Protein AF-A0A973AWF2-F1 (afdb_monomer_lite)

Secondary structure (DSSP, 8-state):
-----------------------------------------TTEEEEE----TTS---EEEEEEETTEEEEEEEEETTEEEEEEEGGG-SEEEEEEEES--EEEEE-TT--SSEEEEEEEES--EEE--SS-EEEE--SS---

Structure (mmCIF, N/CA/C/O backbone):
data_AF-A0A973AWF2-F1
#
_entry.id   AF-A0A973AWF2-F1
#
loop_
_atom_site.group_PDB
_atom_site.id
_atom_site.type_symbol
_atom_site.label_atom_id
_atom_site.label_alt_id
_atom_site.label_comp_id
_atom_site.label_asym_id
_atom_site.label_entity_id
_atom_site.label_seq_id
_atom_site.pdbx_PDB_ins_code
_atom_site.Cartn_x
_atom_site.Cartn_y
_atom_site.Cartn_z
_atom_site.occupancy
_atom_site.B_iso_or_equiv
_atom_site.auth_seq_id
_atom_site.auth_comp_id
_atom_site.auth_asym_id
_atom_site.auth_atom_id
_atom_site.pdbx_PDB_model_num
ATOM 1 N N . MET A 1 1 ? -69.954 69.126 -44.085 1.00 45.81 1 MET A N 1
ATOM 2 C CA . MET A 1 1 ? -70.257 67.940 -44.915 1.00 45.81 1 MET A CA 1
ATOM 3 C C . MET A 1 1 ? -69.591 66.706 -44.295 1.00 45.81 1 MET A C 1
ATOM 5 O O . MET A 1 1 ? -68.398 66.786 -44.034 1.00 45.81 1 MET A O 1
ATOM 9 N N . PRO A 1 2 ? -70.336 65.621 -44.001 1.00 55.41 2 PRO A N 1
ATOM 10 C CA . PRO A 1 2 ? -69.817 64.248 -43.799 1.00 55.41 2 PRO A CA 1
ATOM 11 C C . PRO A 1 2 ? -69.586 63.570 -45.193 1.00 55.41 2 PRO A C 1
ATOM 13 O O . PRO A 1 2 ? -69.859 64.277 -46.167 1.00 55.41 2 PRO A O 1
ATOM 16 N N . PRO A 1 3 ? -69.158 62.282 -45.386 1.00 54.03 3 PRO A N 1
ATOM 17 C CA . PRO A 1 3 ? -69.215 61.130 -44.460 1.00 54.03 3 PRO A CA 1
ATOM 18 C C . PRO A 1 3 ? -68.084 60.041 -44.502 1.00 54.03 3 PRO A C 1
ATOM 20 O O . PRO A 1 3 ? -67.272 59.954 -45.410 1.00 54.03 3 PRO A O 1
ATOM 23 N N . MET A 1 4 ? -68.110 59.178 -43.469 1.00 47.19 4 MET A N 1
ATOM 24 C CA . MET A 1 4 ? -68.005 57.692 -43.420 1.00 47.19 4 MET A CA 1
ATOM 25 C C . MET A 1 4 ? -67.062 56.885 -44.355 1.00 47.19 4 MET A C 1
ATOM 27 O O . MET A 1 4 ? -67.314 56.800 -45.550 1.00 47.19 4 MET A O 1
ATOM 31 N N . ARG A 1 5 ? -66.210 56.010 -43.771 1.00 43.34 5 ARG A N 1
ATOM 32 C CA . ARG A 1 5 ? -66.440 54.539 -43.606 1.00 43.34 5 ARG A CA 1
ATOM 33 C C . ARG A 1 5 ? -65.234 53.797 -42.969 1.00 43.34 5 ARG A C 1
ATOM 35 O O . ARG A 1 5 ? -64.091 54.032 -43.333 1.00 43.34 5 ARG A O 1
ATOM 42 N N . LYS A 1 6 ? -65.530 52.877 -42.032 1.00 48.06 6 LYS A N 1
ATOM 43 C CA . LYS A 1 6 ? -64.644 51.829 -41.443 1.00 48.06 6 LYS A CA 1
ATOM 44 C C . LYS A 1 6 ? -64.460 50.654 -42.445 1.00 48.06 6 LYS A C 1
ATOM 46 O O . LYS A 1 6 ? -65.284 50.599 -43.362 1.00 48.06 6 LYS A O 1
ATOM 51 N N . PRO A 1 7 ? -63.498 49.700 -42.308 1.00 48.06 7 PRO A N 1
ATOM 52 C CA . PRO A 1 7 ? -63.543 48.589 -41.313 1.00 48.06 7 PRO A CA 1
ATOM 53 C C . PRO A 1 7 ? -62.146 48.150 -40.762 1.00 48.06 7 PRO A C 1
ATOM 55 O O . PRO A 1 7 ? -61.121 48.390 -41.378 1.00 48.06 7 PRO A O 1
ATOM 58 N N . ALA A 1 8 ? -62.007 47.765 -39.488 1.00 45.38 8 ALA A N 1
ATOM 59 C CA . ALA A 1 8 ? -62.117 46.428 -38.864 1.00 45.38 8 ALA A CA 1
ATOM 60 C C . ALA A 1 8 ? -60.840 45.542 -38.860 1.00 45.38 8 ALA A C 1
ATOM 62 O O . ALA A 1 8 ? -60.291 45.190 -39.894 1.00 45.38 8 ALA A O 1
ATOM 63 N N . SER A 1 9 ? -60.506 45.103 -37.637 1.00 42.56 9 SER A N 1
ATOM 64 C CA . SER A 1 9 ? -59.903 43.820 -37.233 1.00 42.56 9 SER A CA 1
ATOM 65 C C . SER A 1 9 ? -58.460 43.468 -37.618 1.00 42.56 9 SER A C 1
ATOM 67 O O . SER A 1 9 ? -58.200 42.977 -38.709 1.00 42.56 9 SER A O 1
ATOM 69 N N . ARG A 1 10 ? -57.577 43.427 -36.605 1.00 42.41 10 ARG A N 1
ATOM 70 C CA . ARG A 1 10 ? -56.973 42.149 -36.171 1.00 42.41 10 ARG A CA 1
ATOM 71 C C . ARG A 1 10 ? -56.268 42.249 -34.820 1.00 42.41 10 ARG A C 1
ATOM 73 O O . ARG A 1 10 ? -55.308 42.984 -34.631 1.00 42.41 10 ARG A O 1
ATOM 80 N N . THR A 1 11 ? -56.763 41.440 -33.897 1.00 48.56 11 THR A N 1
ATOM 81 C CA . THR A 1 11 ? -56.162 41.088 -32.616 1.00 48.56 11 THR A CA 1
ATOM 82 C C . THR A 1 11 ? -54.869 40.311 -32.834 1.00 48.56 11 THR A C 1
ATOM 84 O O . THR A 1 11 ? -54.933 39.233 -33.413 1.00 48.56 11 THR A O 1
ATOM 87 N N . THR A 1 12 ? -53.741 40.764 -32.281 1.00 46.62 12 THR A N 1
ATOM 88 C CA . THR A 1 12 ? -52.613 39.881 -31.925 1.00 46.62 12 THR A CA 1
ATOM 89 C C . THR A 1 12 ? -51.744 40.494 -30.821 1.00 46.62 12 THR A C 1
ATOM 91 O O . THR A 1 12 ? -50.951 41.392 -31.060 1.00 46.62 12 THR A O 1
ATOM 94 N N . ARG A 1 13 ? -51.968 39.990 -29.600 1.00 39.38 13 ARG A N 1
ATOM 95 C CA . ARG A 1 13 ? -50.999 39.510 -28.590 1.00 39.38 13 ARG A CA 1
ATOM 96 C C . ARG A 1 13 ? -49.655 40.266 -28.392 1.00 39.38 13 ARG A C 1
ATOM 98 O O . ARG A 1 13 ? -48.813 40.315 -29.275 1.00 39.38 13 ARG A O 1
ATOM 105 N N . ARG A 1 14 ? -49.467 40.720 -27.137 1.00 43.94 14 ARG A N 1
ATOM 106 C CA . ARG A 1 14 ? -48.226 41.003 -26.354 1.00 43.94 14 ARG A CA 1
ATOM 107 C C . ARG A 1 14 ? -47.012 40.107 -26.722 1.00 43.94 14 ARG A C 1
ATOM 109 O O . ARG A 1 14 ? -47.281 38.977 -27.126 1.00 43.94 14 ARG A O 1
ATOM 116 N N . PRO A 1 15 ? -45.727 40.482 -26.457 1.00 43.66 15 PRO A N 1
ATOM 117 C CA . PRO A 1 15 ? -45.265 41.152 -25.225 1.00 43.66 15 PRO A CA 1
ATOM 118 C C . PRO A 1 15 ? -44.092 42.163 -25.340 1.00 43.66 15 PRO A C 1
ATOM 120 O O . PRO A 1 15 ? -43.536 42.432 -26.399 1.00 43.66 15 PRO A O 1
ATOM 123 N N . VAL A 1 16 ? -43.757 42.739 -24.180 1.00 48.47 16 VAL A N 1
ATOM 124 C CA . VAL A 1 16 ? -42.701 43.724 -23.896 1.00 48.47 16 VAL A CA 1
ATOM 125 C C . VAL A 1 16 ? -41.302 43.132 -24.108 1.00 48.47 16 VAL A C 1
ATOM 127 O O . VAL A 1 16 ? -40.980 42.079 -23.567 1.00 48.47 16 VAL A O 1
ATOM 130 N N . SER A 1 17 ? -40.463 43.860 -24.846 1.00 43.28 17 SER A N 1
ATOM 131 C CA . SER A 1 17 ? -39.025 43.622 -24.982 1.00 43.28 17 SER A CA 1
ATOM 132 C C . SER A 1 17 ? -38.277 44.159 -23.757 1.00 43.28 17 SER A C 1
ATOM 134 O O . SER A 1 17 ? -38.364 45.349 -23.449 1.00 43.28 17 SER A O 1
ATOM 136 N N . ARG A 1 18 ? -37.517 43.302 -23.067 1.00 46.69 18 ARG A N 1
ATOM 137 C CA . ARG A 1 18 ? -36.424 43.724 -22.179 1.00 46.69 18 ARG A CA 1
ATOM 138 C C . ARG A 1 18 ? -35.134 43.060 -22.645 1.00 46.69 18 ARG A C 1
ATOM 140 O O . ARG A 1 18 ? -34.994 41.843 -22.585 1.00 46.69 18 ARG A O 1
ATOM 147 N N . LYS A 1 19 ? -34.225 43.902 -23.141 1.00 44.69 19 LYS A N 1
ATOM 148 C CA . LYS A 1 19 ? -32.837 43.582 -23.479 1.00 44.69 19 LYS A CA 1
ATOM 149 C C . LYS A 1 19 ? -32.046 43.191 -22.224 1.00 44.69 19 LYS A C 1
ATOM 151 O O . LYS A 1 19 ? -32.280 43.714 -21.138 1.00 44.69 19 LYS A O 1
ATOM 156 N N . SER A 1 20 ? -31.120 42.275 -22.458 1.00 41.78 20 SER A N 1
ATOM 157 C CA . SER A 1 20 ? -30.237 41.522 -21.568 1.00 41.78 20 SER A CA 1
ATOM 158 C C . SER A 1 20 ? -29.274 42.360 -20.718 1.00 41.78 20 SER A C 1
ATOM 160 O O . SER A 1 20 ? -28.911 43.471 -21.105 1.00 41.78 20 SER A O 1
ATOM 162 N N . PRO A 1 21 ? -28.716 41.742 -19.665 1.00 40.59 21 PRO A N 1
ATOM 163 C CA . PRO A 1 21 ? -27.262 41.774 -19.505 1.00 40.59 21 PRO A CA 1
ATOM 164 C C . PRO A 1 21 ? -26.653 40.381 -19.246 1.00 40.59 21 PRO A C 1
ATOM 166 O O . PRO A 1 21 ? -27.152 39.625 -18.424 1.00 40.59 21 PRO A O 1
ATOM 169 N N . GLY A 1 22 ? -25.544 40.095 -19.941 1.00 40.09 22 GLY A N 1
ATOM 170 C CA . GLY A 1 22 ? -24.466 39.191 -19.510 1.00 40.09 22 GLY A CA 1
ATOM 171 C C . GLY A 1 22 ? -24.748 37.685 -19.464 1.00 40.09 22 GLY A C 1
ATOM 172 O O . GLY A 1 22 ? -25.239 37.166 -18.471 1.00 40.09 22 GLY A O 1
ATOM 173 N N . PHE A 1 23 ? -24.318 36.957 -20.495 1.00 45.47 23 PHE A N 1
ATOM 174 C CA . PHE A 1 23 ? -24.131 35.506 -20.432 1.00 45.47 23 PHE A CA 1
ATOM 175 C C . PHE A 1 23 ? -22.867 35.204 -19.606 1.00 45.47 23 PHE A C 1
ATOM 177 O O . PHE A 1 23 ? -21.755 35.437 -20.075 1.00 45.47 23 PHE A O 1
ATOM 184 N N . GLN A 1 24 ? -23.031 34.716 -18.377 1.00 49.41 24 GLN A N 1
ATOM 185 C CA . GLN A 1 24 ? -22.000 33.935 -17.692 1.00 49.41 24 GLN A CA 1
ATOM 186 C C . GLN A 1 24 ? -22.320 32.460 -17.962 1.00 49.41 24 GLN A C 1
ATOM 188 O O . GLN A 1 24 ? -23.377 32.006 -17.522 1.00 49.41 24 GLN A O 1
ATOM 193 N N . PRO A 1 25 ? -21.478 31.693 -18.677 1.00 42.78 25 PRO A N 1
ATOM 194 C CA . PRO A 1 25 ? -21.668 30.256 -18.752 1.00 42.78 25 PRO A CA 1
ATOM 195 C C . PRO A 1 25 ? -21.315 29.664 -17.387 1.00 42.78 25 PRO A C 1
ATOM 197 O O . PRO A 1 25 ? -20.157 29.384 -17.088 1.00 42.78 25 PRO A O 1
ATOM 200 N N . HIS A 1 26 ? -22.329 29.499 -16.542 1.00 47.00 26 HIS A N 1
ATOM 201 C CA . HIS A 1 26 ? -22.274 28.508 -15.483 1.00 47.00 26 HIS A CA 1
ATOM 202 C C . HIS A 1 26 ? -22.396 27.160 -16.193 1.00 47.00 26 HIS A C 1
ATOM 204 O O . HIS A 1 26 ? -23.466 26.791 -16.675 1.00 47.00 26 HIS A O 1
ATOM 210 N N . LEU A 1 27 ? -21.265 26.486 -16.383 1.00 44.28 27 LEU A N 1
ATOM 211 C CA . LEU A 1 27 ? -21.261 25.104 -16.827 1.00 44.28 27 LEU A CA 1
ATOM 212 C C . LEU A 1 27 ? -21.803 24.293 -15.645 1.00 44.28 27 LEU A C 1
ATOM 214 O O . LEU A 1 27 ? -21.057 23.939 -14.741 1.00 44.28 27 LEU A O 1
ATOM 218 N N . GLU A 1 28 ? -23.113 24.082 -15.599 1.00 41.88 28 GLU A N 1
ATOM 219 C CA . GLU A 1 28 ? -23.691 23.013 -14.793 1.00 41.88 28 GLU A CA 1
ATOM 220 C C . GLU A 1 28 ? -23.275 21.696 -15.469 1.00 41.88 28 GLU A C 1
ATOM 222 O O . GLU A 1 28 ? -23.685 21.454 -16.611 1.00 41.88 28 GLU A O 1
ATOM 227 N N . PRO A 1 29 ? -22.411 20.857 -14.866 1.00 53.78 29 PRO A N 1
ATOM 228 C CA . PRO A 1 29 ? -22.131 19.559 -15.447 1.00 53.78 29 PRO A CA 1
ATOM 229 C C . PRO A 1 29 ? -23.368 18.665 -15.312 1.00 53.78 29 PRO A C 1
ATOM 231 O O . PRO A 1 29 ? -23.995 18.561 -14.261 1.00 53.78 29 PRO A O 1
ATOM 234 N N . LEU A 1 30 ? -23.701 18.041 -16.437 1.00 43.31 30 LEU A N 1
ATOM 235 C CA . LEU A 1 30 ? -24.799 17.112 -16.656 1.00 43.31 30 LEU A CA 1
ATOM 236 C C . LEU A 1 30 ? -24.791 15.953 -15.651 1.00 43.31 30 LEU A C 1
ATOM 238 O O . LEU A 1 30 ? -23.883 15.126 -15.670 1.00 43.31 30 LEU A O 1
ATOM 242 N N . GLU A 1 31 ? -25.874 15.797 -14.897 1.00 50.53 31 GLU A N 1
ATOM 243 C CA . GLU A 1 31 ? -26.244 14.500 -14.334 1.00 50.53 31 GLU A CA 1
ATOM 244 C C . GLU A 1 31 ? -27.565 14.022 -14.947 1.00 50.53 31 GLU A C 1
ATOM 246 O O . GLU A 1 31 ? -28.628 14.565 -14.636 1.00 50.53 31 GLU A O 1
ATOM 251 N N . PRO A 1 32 ? -27.547 12.941 -15.744 1.00 47.81 32 PRO A N 1
ATOM 252 C CA . PRO A 1 32 ? -28.680 12.037 -15.780 1.00 47.81 32 PRO A CA 1
ATOM 253 C C . PRO A 1 32 ? -28.278 10.660 -15.241 1.00 47.81 32 PRO A C 1
ATOM 255 O O . PRO A 1 32 ? -27.449 9.941 -15.794 1.00 47.81 32 PRO A O 1
ATOM 258 N N . ARG A 1 33 ? -28.921 10.302 -14.128 1.00 51.28 33 ARG A N 1
ATOM 259 C CA . ARG A 1 33 ? -28.867 9.007 -13.443 1.00 51.28 33 ARG A CA 1
ATOM 260 C C . ARG A 1 33 ? -29.309 7.852 -14.354 1.00 51.28 33 ARG A C 1
ATOM 262 O O . ARG A 1 33 ? -30.488 7.782 -14.674 1.00 51.28 33 ARG A O 1
ATOM 269 N N . LEU A 1 34 ? -28.402 6.922 -14.658 1.00 45.22 34 LEU A N 1
ATOM 270 C CA . LEU A 1 34 ? -28.595 5.512 -15.064 1.00 45.22 34 LEU A CA 1
ATOM 271 C C . LEU A 1 34 ? -27.182 4.893 -14.939 1.00 45.22 34 LEU A C 1
ATOM 273 O O . LEU A 1 34 ? -26.296 5.281 -15.679 1.00 45.22 34 LEU A O 1
ATOM 277 N N . ALA A 1 35 ? -26.809 4.047 -13.984 1.00 38.81 35 ALA A N 1
ATOM 278 C CA . ALA A 1 35 ? -27.466 2.843 -13.527 1.00 38.81 35 ALA A CA 1
ATOM 279 C C . ALA A 1 35 ? -27.030 2.489 -12.095 1.00 38.81 35 ALA A C 1
ATOM 281 O O . ALA A 1 35 ? -25.907 2.744 -11.658 1.00 38.81 35 ALA A O 1
ATOM 282 N N . LEU A 1 36 ? -27.936 1.821 -11.392 1.00 42.28 36 LEU A N 1
ATOM 283 C CA . LEU A 1 36 ? -27.648 1.021 -10.216 1.00 42.28 36 LEU A CA 1
ATOM 284 C C . LEU A 1 36 ? -26.695 -0.124 -10.607 1.00 42.28 36 LEU A C 1
ATOM 286 O O . LEU A 1 36 ? -27.128 -1.196 -11.007 1.00 42.28 36 LEU A O 1
ATOM 290 N N . ALA A 1 37 ? -25.395 0.122 -10.500 1.00 36.25 37 ALA A N 1
ATOM 291 C CA . ALA A 1 37 ? -24.366 -0.902 -10.357 1.00 36.25 37 ALA A CA 1
ATOM 292 C C . ALA A 1 37 ? -23.227 -0.342 -9.499 1.00 36.25 37 ALA A C 1
ATOM 294 O O . ALA A 1 37 ? -22.047 -0.528 -9.780 1.00 36.25 37 ALA A O 1
ATOM 295 N N . VAL A 1 38 ? -23.578 0.345 -8.407 1.00 39.75 38 VAL A N 1
ATOM 296 C CA . VAL A 1 38 ? -22.664 0.412 -7.270 1.00 39.75 38 VAL A CA 1
ATOM 297 C C . VAL A 1 38 ? -22.634 -1.005 -6.708 1.00 39.75 38 VAL A C 1
ATOM 299 O O . VAL A 1 38 ? -23.334 -1.333 -5.755 1.00 39.75 38 VAL A O 1
ATOM 302 N N . SER A 1 39 ? -21.818 -1.872 -7.310 1.00 43.69 39 SER A N 1
ATOM 303 C CA . SER A 1 39 ? -21.134 -2.886 -6.524 1.00 43.69 39 SER A CA 1
ATOM 304 C C . SER A 1 39 ? -20.248 -2.089 -5.579 1.00 43.69 39 SER A C 1
ATOM 306 O O . SER A 1 39 ? -19.081 -1.826 -5.858 1.00 43.69 39 SER A O 1
ATOM 308 N N . GLN A 1 40 ? -20.850 -1.594 -4.496 1.00 44.00 40 GLN A N 1
ATOM 309 C CA . GLN A 1 40 ? -20.128 -1.141 -3.329 1.00 44.00 40 GLN A CA 1
ATOM 310 C C . GLN A 1 40 ? -19.301 -2.363 -2.966 1.00 44.00 40 GLN A C 1
ATOM 312 O O . GLN A 1 40 ? -19.839 -3.339 -2.452 1.00 44.00 40 GLN A O 1
ATOM 317 N N . SER A 1 41 ? -18.023 -2.374 -3.336 1.00 54.56 41 SER A N 1
ATOM 318 C CA . SER A 1 41 ? -17.118 -3.396 -2.842 1.00 54.56 41 SER A CA 1
ATOM 319 C C . SER A 1 41 ? -17.063 -3.140 -1.344 1.00 54.56 41 SER A C 1
ATOM 321 O O . SER A 1 41 ? -16.444 -2.175 -0.900 1.00 54.56 41 SER A O 1
ATOM 323 N N . TYR A 1 42 ? -17.905 -3.859 -0.598 1.00 63.66 42 TYR A N 1
ATOM 324 C CA . TYR A 1 42 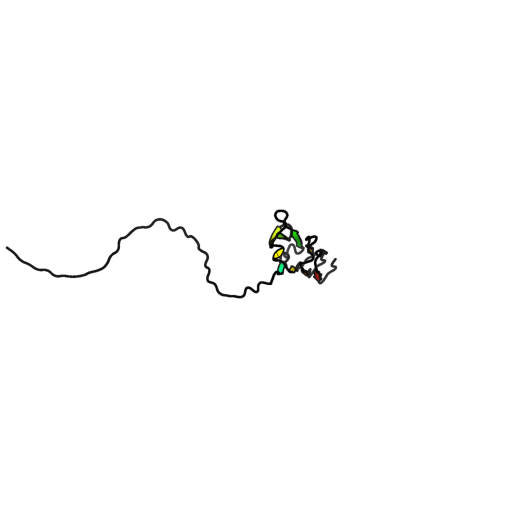? -18.338 -3.496 0.745 1.00 63.66 42 TYR A CA 1
ATOM 325 C C . TYR A 1 42 ? -17.130 -3.395 1.677 1.00 63.66 42 TYR A C 1
ATOM 327 O O . TYR A 1 42 ? -16.685 -4.384 2.251 1.00 63.66 42 TYR A O 1
ATOM 335 N N . GLY A 1 43 ? -16.615 -2.177 1.838 1.00 84.50 43 GLY A N 1
ATOM 336 C CA . GLY A 1 43 ? -15.437 -1.892 2.643 1.00 84.50 43 GLY A CA 1
ATOM 337 C C . GLY A 1 43 ? -14.116 -2.398 2.067 1.00 84.50 43 GLY A C 1
ATOM 338 O O . GLY A 1 43 ? -13.164 -2.500 2.832 1.00 84.50 43 GLY A O 1
ATOM 339 N N . THR A 1 44 ? -14.015 -2.700 0.771 1.00 92.44 44 THR A N 1
ATOM 340 C CA . THR A 1 44 ? -12.703 -2.963 0.161 1.00 92.44 44 THR A CA 1
ATOM 341 C C . THR A 1 44 ? -12.118 -1.668 -0.374 1.00 92.44 44 THR A C 1
ATOM 343 O O . THR A 1 44 ? -12.718 -1.029 -1.238 1.00 92.44 44 THR A O 1
ATOM 346 N N . TRP A 1 45 ? -10.942 -1.291 0.111 1.00 94.19 45 TRP A N 1
ATOM 347 C CA . TRP A 1 45 ? -10.170 -0.183 -0.432 1.00 94.19 45 TRP A CA 1
ATOM 348 C C . TRP A 1 45 ? -9.039 -0.731 -1.296 1.00 94.19 45 TRP A C 1
ATOM 350 O O . TRP A 1 45 ? -8.207 -1.484 -0.799 1.00 94.19 45 TRP A O 1
ATOM 360 N N . SER A 1 46 ? -9.051 -0.408 -2.591 1.00 94.44 46 SER A N 1
ATOM 361 C CA . SER A 1 46 ? -8.045 -0.881 -3.545 1.00 94.44 46 SER A CA 1
ATOM 362 C C . SER A 1 46 ? -6.979 0.183 -3.772 1.00 94.44 46 SER A C 1
ATOM 364 O O . SER A 1 46 ? -7.309 1.342 -4.019 1.00 94.44 46 SER A O 1
ATOM 366 N N . ILE A 1 47 ? -5.723 -0.240 -3.717 1.00 94.25 47 ILE A N 1
ATOM 367 C CA . ILE A 1 47 ? -4.518 0.547 -3.956 1.00 94.25 47 ILE A CA 1
ATOM 368 C C . ILE A 1 47 ? -3.706 -0.225 -4.994 1.00 94.25 47 ILE A C 1
ATOM 370 O O . ILE A 1 47 ? -3.602 -1.452 -4.931 1.00 94.25 47 ILE A O 1
ATOM 374 N N . THR A 1 48 ? -3.191 0.474 -5.990 1.00 93.06 48 THR A N 1
ATOM 375 C CA . THR A 1 48 ? -2.355 -0.105 -7.040 1.00 93.06 48 THR A CA 1
ATOM 376 C C . THR A 1 48 ? -1.178 0.827 -7.232 1.00 93.06 48 THR A C 1
ATOM 378 O O . THR A 1 48 ? -1.409 2.038 -7.220 1.00 93.06 48 THR A O 1
ATOM 381 N N . GLY A 1 49 ? 0.024 0.260 -7.336 1.00 89.69 49 GLY A N 1
ATOM 382 C CA . GLY A 1 49 ? 1.246 0.972 -7.677 1.00 89.69 49 GLY A CA 1
ATOM 383 C C . GLY A 1 49 ? 1.093 1.801 -8.944 1.00 89.69 49 GLY A C 1
ATOM 384 O O . GLY A 1 49 ? 0.107 1.663 -9.690 1.00 89.69 49 GLY A O 1
ATOM 385 N N . ASP A 1 50 ? 2.003 2.747 -9.132 1.00 84.31 50 ASP A N 1
ATOM 386 C CA . ASP A 1 50 ? 1.927 3.581 -10.311 1.00 84.31 50 ASP A CA 1
ATOM 387 C C . ASP A 1 50 ? 2.359 2.783 -11.554 1.00 84.31 50 ASP A C 1
ATOM 389 O O . ASP A 1 50 ? 3.097 1.808 -11.508 1.00 84.31 50 ASP A O 1
ATOM 393 N N . ALA A 1 51 ? 1.750 3.096 -12.696 1.00 82.56 51 ALA A N 1
ATOM 394 C CA . ALA A 1 51 ? 1.965 2.327 -13.917 1.00 82.56 51 ALA A CA 1
ATOM 395 C C . ALA A 1 51 ? 3.116 2.909 -14.752 1.00 82.56 51 ALA A C 1
ATOM 397 O O . ALA A 1 51 ? 3.060 2.802 -15.980 1.00 82.56 51 ALA A O 1
ATOM 398 N N . ASP A 1 52 ? 4.090 3.595 -14.134 1.00 86.19 52 ASP A N 1
ATOM 399 C CA . ASP A 1 52 ? 5.194 4.227 -14.857 1.00 86.19 52 ASP A CA 1
ATOM 400 C C . ASP A 1 52 ? 6.225 3.175 -15.306 1.00 86.19 52 ASP A C 1
ATOM 402 O O . ASP A 1 52 ? 7.014 2.678 -14.502 1.00 86.19 52 ASP A O 1
ATOM 406 N N . PRO A 1 53 ? 6.312 2.850 -16.611 1.00 83.25 53 PRO A N 1
ATOM 407 C CA . PRO A 1 53 ? 7.298 1.886 -17.087 1.00 83.25 53 PRO A CA 1
ATOM 408 C C . PRO A 1 53 ? 8.744 2.392 -16.958 1.00 83.25 53 PRO A C 1
ATOM 410 O O . PRO A 1 53 ? 9.670 1.593 -17.088 1.00 83.25 53 PRO A O 1
ATOM 413 N N . ALA A 1 54 ? 8.963 3.699 -16.759 1.00 89.31 54 ALA A N 1
ATOM 414 C CA . ALA A 1 54 ? 10.293 4.256 -16.524 1.00 89.31 54 ALA A CA 1
ATOM 415 C C . ALA A 1 54 ? 10.753 4.087 -15.067 1.00 89.31 54 ALA A C 1
ATOM 417 O O . ALA A 1 54 ? 11.959 4.033 -14.819 1.00 89.31 54 ALA A O 1
ATOM 418 N N . HIS A 1 55 ? 9.811 3.974 -14.129 1.00 87.94 55 HIS A N 1
ATOM 419 C CA . HIS A 1 55 ? 10.066 3.814 -12.699 1.00 87.94 55 HIS A CA 1
ATOM 420 C C . HIS A 1 55 ? 9.159 2.714 -12.135 1.00 87.94 55 HIS A C 1
ATOM 422 O O . HIS A 1 55 ? 8.265 3.008 -11.356 1.00 87.94 55 HIS A O 1
ATOM 428 N N . PRO A 1 56 ? 9.397 1.448 -12.518 1.00 89.12 56 PRO A N 1
ATOM 429 C CA . PRO A 1 56 ? 8.523 0.337 -12.143 1.00 89.12 56 PRO A CA 1
ATOM 430 C C . PRO A 1 56 ? 8.460 0.089 -10.625 1.00 89.12 56 PRO A C 1
ATOM 432 O O . PRO A 1 56 ? 7.513 -0.498 -10.135 1.00 89.12 56 PRO A O 1
ATOM 435 N N . ASN A 1 57 ? 9.471 0.516 -9.867 1.00 94.12 57 ASN A N 1
ATOM 436 C CA . ASN A 1 57 ? 9.560 0.219 -8.441 1.00 94.12 57 ASN A CA 1
ATOM 437 C C . ASN A 1 57 ? 8.726 1.207 -7.620 1.00 94.12 57 ASN A C 1
ATOM 439 O O . ASN A 1 57 ? 9.082 2.388 -7.529 1.00 94.12 57 ASN A O 1
ATOM 443 N N . ASP A 1 58 ? 7.704 0.709 -6.933 1.00 94.88 58 ASP A N 1
ATOM 444 C CA . ASP A 1 58 ? 6.824 1.521 -6.108 1.00 94.88 58 ASP A CA 1
ATOM 445 C C . ASP A 1 58 ? 7.136 1.436 -4.614 1.00 94.88 58 ASP A C 1
ATOM 447 O O . ASP A 1 58 ? 7.410 0.384 -4.042 1.00 94.88 58 ASP A O 1
ATOM 451 N N . THR A 1 59 ? 7.000 2.565 -3.919 1.00 96.38 59 THR A N 1
ATOM 452 C CA . THR A 1 59 ? 6.916 2.603 -2.454 1.00 96.38 59 THR A CA 1
ATOM 453 C C . THR A 1 59 ? 5.484 2.892 -2.026 1.00 96.38 59 THR A C 1
ATOM 455 O O . THR A 1 59 ? 5.041 4.043 -2.062 1.00 96.38 59 THR A O 1
ATOM 458 N N . ILE A 1 60 ? 4.771 1.859 -1.574 1.00 96.38 60 ILE A N 1
ATOM 459 C CA . ILE A 1 60 ? 3.373 1.922 -1.145 1.00 96.38 60 ILE A CA 1
ATOM 460 C C . ILE A 1 60 ? 3.294 1.871 0.383 1.00 96.38 60 ILE A C 1
ATOM 462 O O . ILE A 1 60 ? 3.588 0.854 1.010 1.00 96.38 60 ILE A O 1
ATOM 466 N N . LEU A 1 61 ? 2.825 2.958 0.994 1.00 97.12 61 LEU A N 1
ATOM 467 C CA . LEU A 1 61 ? 2.586 3.051 2.433 1.00 97.12 61 LEU A CA 1
ATOM 468 C C . LEU A 1 61 ? 1.107 3.290 2.718 1.00 97.12 61 LEU A C 1
ATOM 470 O O . LEU A 1 61 ? 0.517 4.254 2.225 1.00 97.12 61 LEU A O 1
ATOM 474 N N . VAL A 1 62 ? 0.533 2.462 3.587 1.00 96.62 62 VAL A N 1
ATOM 475 C CA . VAL A 1 62 ? -0.783 2.706 4.177 1.00 96.62 62 VAL A CA 1
ATOM 476 C C . VAL A 1 62 ? -0.634 3.000 5.660 1.00 96.62 62 VAL A C 1
ATOM 478 O O . VAL A 1 62 ? -0.174 2.149 6.413 1.00 96.62 62 VAL A O 1
ATOM 481 N N . ASP A 1 63 ? -1.049 4.187 6.089 1.00 96.62 63 ASP A N 1
ATOM 482 C CA . ASP A 1 63 ? -0.953 4.633 7.477 1.00 96.62 63 ASP A CA 1
ATOM 483 C C . ASP A 1 63 ? -2.214 5.372 7.945 1.00 96.62 63 ASP A C 1
ATOM 485 O O . ASP A 1 63 ? -3.097 5.719 7.156 1.00 96.62 63 ASP A O 1
ATOM 489 N N . ARG A 1 64 ? -2.335 5.610 9.257 1.00 95.12 64 ARG A N 1
ATOM 490 C CA . ARG A 1 64 ? -3.323 6.574 9.766 1.00 95.12 64 ARG A CA 1
ATOM 491 C C . ARG A 1 64 ? -2.861 7.985 9.428 1.00 95.12 64 ARG A C 1
ATOM 493 O O . ARG A 1 64 ? -1.704 8.332 9.639 1.00 95.12 64 ARG A O 1
ATOM 500 N N . SER A 1 65 ? -3.783 8.817 8.958 1.00 93.88 65 SER A N 1
ATOM 501 C CA . SER A 1 65 ? -3.480 10.207 8.643 1.00 93.88 65 SER A CA 1
ATOM 502 C C . SER A 1 65 ? -2.981 10.946 9.895 1.00 93.88 65 SER A C 1
ATOM 504 O O . SER A 1 65 ? -3.659 10.917 10.928 1.00 93.88 65 SER A O 1
ATOM 506 N N . PRO A 1 66 ? -1.857 11.682 9.816 1.00 91.12 66 PRO A N 1
ATOM 507 C CA . PRO A 1 66 ? -1.305 12.416 10.957 1.00 91.12 66 PRO A CA 1
ATOM 508 C C . PRO A 1 66 ? -2.207 13.570 11.413 1.00 91.12 66 PRO A C 1
ATOM 510 O O . PRO A 1 66 ? -2.120 14.015 12.553 1.00 91.12 66 PRO A O 1
ATOM 513 N N . THR A 1 67 ? -3.085 14.059 10.535 1.00 92.50 67 THR A N 1
ATOM 514 C CA . THR A 1 67 ? -4.035 15.137 10.845 1.00 92.50 67 THR A CA 1
ATOM 515 C C . THR A 1 67 ? -5.374 14.618 11.360 1.00 92.50 67 THR A C 1
ATOM 517 O O . THR A 1 67 ? -6.139 15.384 11.943 1.00 92.50 67 THR A O 1
ATOM 520 N N . ASN A 1 68 ? -5.684 13.333 11.149 1.00 93.00 68 ASN A N 1
ATOM 521 C CA . ASN A 1 68 ? -6.926 12.720 11.604 1.00 93.00 68 ASN A CA 1
ATOM 522 C C . ASN A 1 68 ? -6.781 11.197 11.725 1.00 93.00 68 ASN A C 1
ATOM 524 O O . ASN A 1 68 ? -6.886 10.473 10.736 1.00 93.00 68 ASN A O 1
ATOM 528 N N . ALA A 1 69 ? -6.639 10.710 12.957 1.00 90.44 69 ALA A N 1
ATOM 529 C CA . ALA A 1 69 ? -6.457 9.290 13.244 1.00 90.44 69 ALA A CA 1
ATOM 530 C C . ALA A 1 69 ? -7.647 8.399 12.834 1.00 90.44 69 ALA A C 1
ATOM 532 O O . ALA A 1 69 ? -7.483 7.188 12.747 1.00 90.44 69 ALA A O 1
ATOM 533 N N . ALA A 1 70 ? -8.832 8.964 12.567 1.00 92.69 70 ALA A N 1
ATOM 534 C CA . ALA A 1 70 ? -9.975 8.201 12.059 1.00 92.69 70 ALA A CA 1
ATOM 535 C C . ALA A 1 70 ? -9.878 7.900 10.552 1.00 92.69 70 ALA A C 1
ATOM 537 O O . ALA A 1 70 ? -10.681 7.119 10.030 1.00 92.69 70 ALA A O 1
ATOM 538 N N . HIS A 1 71 ? -8.943 8.537 9.844 1.00 93.75 71 HIS A N 1
ATOM 539 C CA . HIS A 1 71 ? -8.713 8.323 8.423 1.00 93.75 71 HIS A CA 1
ATOM 540 C C . HIS A 1 71 ? -7.441 7.518 8.194 1.00 93.75 71 HIS A C 1
ATOM 542 O O . HIS A 1 71 ? -6.390 7.814 8.754 1.00 93.75 71 HIS A O 1
ATOM 548 N N . LEU A 1 72 ? -7.537 6.547 7.298 1.00 95.12 72 LEU A N 1
ATOM 549 C CA . LEU A 1 72 ? -6.397 5.930 6.648 1.00 95.12 72 LEU A CA 1
ATOM 550 C C . LEU A 1 72 ? -5.997 6.749 5.426 1.00 95.12 72 LEU A C 1
ATOM 552 O O . LEU A 1 72 ? -6.828 7.415 4.798 1.00 95.12 72 LEU A O 1
ATOM 556 N N . ARG A 1 73 ? -4.721 6.662 5.087 1.00 96.00 73 ARG A N 1
ATOM 557 C CA . ARG A 1 73 ? -4.086 7.341 3.971 1.00 96.00 73 ARG A CA 1
ATOM 558 C C . ARG A 1 73 ? -3.188 6.356 3.236 1.00 96.00 73 ARG A C 1
ATOM 560 O O . ARG A 1 73 ? -2.489 5.575 3.867 1.00 96.00 73 ARG A O 1
ATOM 567 N N . ALA A 1 74 ? -3.248 6.394 1.911 1.00 96.44 74 ALA A N 1
ATOM 568 C CA . ALA A 1 74 ? -2.375 5.628 1.039 1.00 96.44 74 ALA A CA 1
ATOM 569 C C . ALA A 1 74 ? -1.433 6.602 0.349 1.00 96.44 74 ALA A C 1
ATOM 571 O O . ALA A 1 74 ? -1.873 7.620 -0.197 1.00 96.44 74 ALA A O 1
ATOM 572 N N . THR A 1 75 ? -0.152 6.278 0.391 1.00 96.25 75 THR A N 1
ATOM 573 C CA . THR A 1 75 ? 0.925 7.058 -0.202 1.00 96.25 75 THR A CA 1
ATOM 574 C C . THR A 1 75 ? 1.677 6.160 -1.171 1.00 96.25 75 THR A C 1
ATOM 576 O O . THR A 1 75 ? 2.046 5.055 -0.789 1.00 96.25 75 THR A O 1
ATOM 579 N N . ILE A 1 76 ? 1.889 6.629 -2.398 1.00 95.31 76 ILE A N 1
ATOM 580 C CA . ILE A 1 76 ? 2.696 5.959 -3.421 1.00 95.31 76 ILE A CA 1
ATOM 581 C C . ILE A 1 76 ? 3.817 6.918 -3.795 1.00 95.31 76 ILE A C 1
ATOM 583 O O . ILE A 1 76 ? 3.546 8.082 -4.093 1.00 95.31 76 ILE A O 1
ATOM 587 N N . ASN A 1 77 ? 5.069 6.477 -3.686 1.00 93.69 77 ASN A N 1
ATOM 588 C CA . ASN A 1 77 ? 6.253 7.277 -4.030 1.00 93.69 77 ASN A CA 1
ATOM 589 C C . ASN A 1 77 ? 6.277 8.654 -3.324 1.00 93.69 77 ASN A C 1
ATOM 591 O O . ASN A 1 77 ? 6.696 9.672 -3.869 1.00 93.69 77 ASN A O 1
ATOM 595 N N . GLY A 1 78 ? 5.781 8.695 -2.079 1.00 91.56 78 GLY A N 1
ATOM 596 C CA . GLY A 1 78 ? 5.682 9.910 -1.257 1.00 91.56 78 GLY A CA 1
ATOM 597 C C . GLY A 1 78 ? 4.457 10.794 -1.535 1.00 91.56 78 GLY A C 1
ATOM 598 O O . GLY A 1 78 ? 4.214 11.750 -0.796 1.00 91.56 78 GLY A O 1
ATOM 599 N N . VAL A 1 79 ? 3.647 10.468 -2.544 1.00 93.12 79 VAL A N 1
ATOM 600 C CA . VAL A 1 79 ? 2.441 11.212 -2.922 1.00 93.12 79 VAL A CA 1
ATOM 601 C C . VAL A 1 79 ? 1.197 10.541 -2.353 1.00 93.12 79 VAL A C 1
ATOM 603 O O . VAL A 1 79 ? 0.987 9.341 -2.504 1.00 93.12 79 VAL A O 1
ATOM 606 N N . VAL A 1 80 ? 0.333 11.319 -1.701 1.00 93.56 80 VAL A N 1
ATOM 607 C CA . VAL A 1 80 ? -0.939 10.810 -1.175 1.00 93.56 80 VAL A CA 1
ATOM 608 C C . VAL A 1 80 ? -1.909 10.563 -2.325 1.00 93.56 80 VAL A C 1
ATOM 610 O O . VAL A 1 80 ? -2.388 11.509 -2.945 1.00 93.56 80 VAL A O 1
ATOM 613 N N . VAL A 1 81 ? -2.240 9.297 -2.566 1.00 92.88 81 VAL A N 1
ATOM 614 C CA . VAL A 1 81 ? -3.147 8.887 -3.651 1.00 92.88 81 VAL A CA 1
ATOM 615 C C . VAL A 1 81 ? -4.591 8.717 -3.185 1.00 92.88 81 VAL A C 1
ATOM 617 O O . VAL A 1 81 ? -5.517 8.726 -3.993 1.00 92.88 81 VAL A O 1
ATOM 620 N N . GLY A 1 82 ? -4.817 8.588 -1.875 1.00 91.19 82 GLY A N 1
ATOM 621 C CA . GLY A 1 82 ? -6.164 8.445 -1.342 1.00 91.19 82 GLY A CA 1
ATOM 622 C C . GLY A 1 82 ? -6.247 8.521 0.174 1.00 91.19 82 GLY A C 1
ATOM 623 O O . GLY A 1 82 ? -5.284 8.253 0.892 1.00 91.19 82 GLY A O 1
ATOM 624 N N . THR A 1 83 ? -7.440 8.864 0.658 1.00 93.94 83 THR A N 1
ATOM 625 C CA . THR A 1 83 ? -7.792 8.793 2.078 1.00 93.94 83 THR A CA 1
ATOM 626 C C . THR A 1 83 ? -9.178 8.187 2.247 1.00 93.94 83 THR A C 1
ATOM 628 O O . THR A 1 83 ? -10.054 8.360 1.399 1.00 93.94 83 THR A O 1
ATOM 631 N N . ILE A 1 84 ? -9.391 7.466 3.344 1.00 92.94 84 ILE A N 1
ATOM 632 C CA . ILE A 1 84 ? -10.671 6.820 3.646 1.00 92.94 84 ILE A CA 1
ATOM 633 C C . ILE A 1 84 ? -10.875 6.720 5.154 1.00 92.94 84 ILE A C 1
ATOM 635 O O . ILE A 1 84 ? -9.920 6.587 5.908 1.00 92.94 84 ILE A O 1
ATOM 639 N N . LEU A 1 85 ? -12.123 6.767 5.616 1.00 93.31 85 LEU A N 1
ATOM 640 C CA . LEU A 1 85 ? -12.443 6.502 7.019 1.00 93.31 85 LEU A CA 1
ATOM 641 C C . LEU A 1 85 ? -12.099 5.050 7.379 1.00 93.31 85 LEU A C 1
ATOM 643 O O . LEU A 1 85 ? -12.630 4.125 6.764 1.00 93.31 85 LEU A O 1
ATOM 647 N N . GLU A 1 86 ? -11.298 4.842 8.425 1.00 91.69 86 GLU A N 1
ATOM 648 C CA . GLU A 1 86 ? -10.875 3.514 8.901 1.00 91.69 86 GLU A CA 1
ATOM 649 C C . GLU A 1 86 ? -12.087 2.610 9.188 1.00 91.69 86 GLU A C 1
ATOM 651 O O . GLU A 1 86 ? -12.106 1.430 8.836 1.00 91.69 86 GLU A O 1
ATOM 656 N N . SER A 1 87 ? -13.160 3.181 9.745 1.00 91.44 87 SER A N 1
ATOM 657 C CA . SER A 1 87 ? -14.415 2.479 10.050 1.00 91.44 87 SER A CA 1
ATOM 658 C C . SER A 1 87 ? -15.174 1.977 8.817 1.00 91.44 87 SER A C 1
ATOM 660 O O . SER A 1 87 ? -15.990 1.061 8.930 1.00 91.44 87 SER A O 1
ATOM 662 N N . LYS A 1 88 ? -14.918 2.552 7.637 1.00 91.50 88 LYS A N 1
ATOM 663 C CA . LYS A 1 88 ? -15.530 2.129 6.370 1.00 91.50 88 LYS A CA 1
ATOM 664 C C . LYS A 1 88 ? -14.746 1.011 5.691 1.00 91.50 88 LYS A C 1
ATOM 666 O O . LYS A 1 88 ? -15.311 0.340 4.832 1.00 91.50 88 LYS A O 1
ATOM 671 N N . VAL A 1 89 ? -13.497 0.779 6.091 1.00 92.44 89 VAL A N 1
ATOM 672 C CA . VAL A 1 89 ? -12.635 -0.256 5.516 1.00 92.44 89 VAL A CA 1
ATOM 673 C C . VAL A 1 89 ? -12.805 -1.567 6.279 1.00 92.44 89 VAL A C 1
ATOM 675 O O . VAL A 1 89 ? -12.768 -1.611 7.509 1.00 92.44 89 VAL A O 1
ATOM 678 N N . LYS A 1 90 ? -13.019 -2.645 5.535 1.00 92.69 90 LYS A N 1
ATOM 679 C CA . LYS A 1 90 ? -13.018 -4.047 5.968 1.00 92.69 90 LYS A CA 1
ATOM 680 C C . LYS A 1 90 ? -11.832 -4.801 5.374 1.00 92.69 90 LYS A C 1
ATOM 682 O O . LYS A 1 90 ? -11.251 -5.625 6.071 1.00 92.69 90 LYS A O 1
ATOM 687 N N . THR A 1 91 ? -11.482 -4.493 4.128 1.00 93.06 91 THR A N 1
ATOM 688 C CA . THR A 1 91 ? -10.380 -5.117 3.399 1.00 93.06 91 THR A CA 1
ATOM 689 C C . THR A 1 91 ? -9.549 -4.039 2.712 1.00 93.06 91 THR A C 1
ATOM 691 O O . THR A 1 91 ? -10.108 -3.138 2.093 1.00 93.06 91 THR A O 1
ATOM 694 N N . ILE A 1 92 ? -8.227 -4.129 2.783 1.00 94.56 92 ILE A N 1
ATOM 695 C CA . ILE A 1 92 ? -7.316 -3.339 1.952 1.00 94.56 92 ILE A CA 1
ATOM 696 C C . ILE A 1 92 ? -6.747 -4.278 0.901 1.00 94.56 92 ILE A C 1
ATOM 698 O O . ILE A 1 92 ? -6.177 -5.310 1.238 1.00 94.56 92 ILE A O 1
ATOM 702 N N . ARG A 1 93 ? -6.925 -3.942 -0.371 1.00 95.31 93 ARG A N 1
ATOM 703 C CA . ARG A 1 93 ? -6.332 -4.674 -1.482 1.00 95.31 93 ARG A CA 1
ATOM 704 C C . ARG A 1 93 ? -5.209 -3.832 -2.061 1.00 95.31 93 ARG A C 1
ATOM 706 O O . ARG A 1 93 ? -5.483 -2.738 -2.536 1.00 95.31 93 ARG A O 1
ATOM 713 N N . ILE A 1 94 ? -3.986 -4.340 -2.035 1.00 95.75 94 ILE A N 1
ATOM 714 C CA . ILE A 1 94 ? -2.807 -3.677 -2.588 1.00 95.75 94 ILE A CA 1
ATOM 715 C C . ILE A 1 94 ? -2.269 -4.522 -3.734 1.00 95.75 94 ILE A C 1
ATOM 717 O O . ILE A 1 94 ? -2.190 -5.744 -3.627 1.00 95.75 94 ILE A O 1
ATOM 721 N N . VAL A 1 95 ? -1.935 -3.863 -4.832 1.00 95.00 95 VAL A N 1
ATOM 722 C CA . VAL A 1 95 ? -1.223 -4.444 -5.966 1.00 95.00 95 VAL A CA 1
ATOM 723 C C . VAL A 1 95 ? 0.025 -3.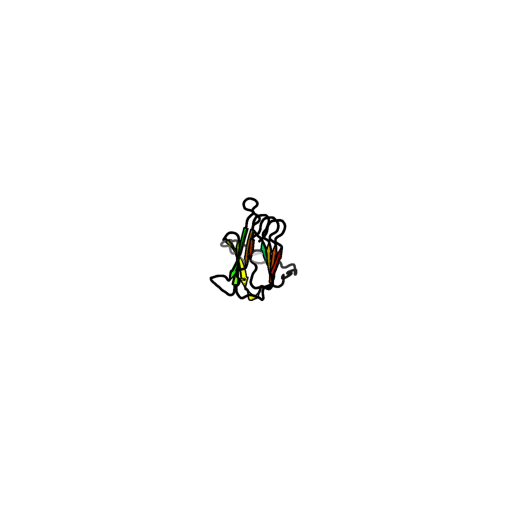593 -6.162 1.00 95.00 95 VAL A C 1
ATOM 725 O O . VAL A 1 95 ? -0.145 -2.392 -6.335 1.00 95.00 95 VAL A O 1
ATOM 728 N N . GLY A 1 96 ? 1.214 -4.186 -6.071 1.00 92.00 96 GLY A N 1
ATOM 729 C CA . GLY A 1 96 ? 2.498 -3.546 -6.361 1.00 92.00 96 GLY A CA 1
ATOM 730 C C . GLY A 1 96 ? 2.542 -3.178 -7.834 1.00 92.00 96 GLY A C 1
ATOM 731 O O . GLY A 1 96 ? 2.019 -2.140 -8.220 1.00 92.00 96 GLY A O 1
ATOM 732 N N . GLY A 1 97 ? 2.940 -4.109 -8.688 1.00 91.19 97 GLY A N 1
ATOM 733 C CA . GLY A 1 97 ? 3.009 -3.824 -10.112 1.00 91.19 97 GLY A CA 1
ATOM 734 C C . GLY A 1 97 ? 4.059 -4.682 -10.783 1.00 91.19 97 GLY A C 1
ATOM 735 O O . GLY A 1 97 ? 4.216 -5.851 -10.461 1.00 91.19 97 GLY A O 1
ATOM 736 N N . ALA A 1 98 ? 4.725 -4.141 -11.790 1.00 91.25 98 ALA A N 1
ATOM 737 C CA . ALA A 1 98 ? 5.993 -4.706 -12.225 1.00 91.25 98 ALA A CA 1
ATOM 738 C C . ALA A 1 98 ? 7.078 -3.837 -11.610 1.00 91.25 98 ALA A C 1
ATOM 740 O O . ALA A 1 98 ? 6.935 -2.634 -11.732 1.00 91.25 98 ALA A O 1
ATOM 741 N N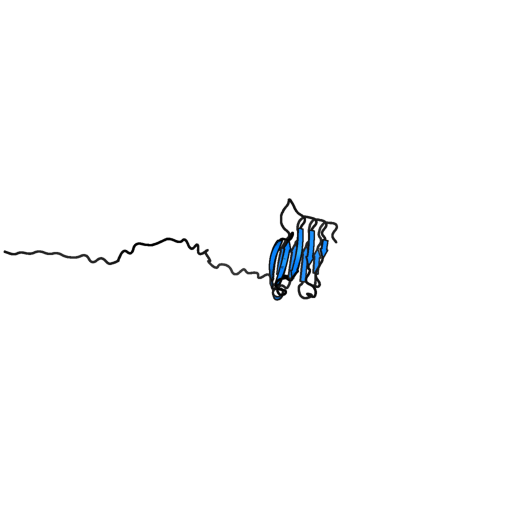 . GLY A 1 99 ? 8.150 -4.414 -11.075 1.00 92.25 99 GLY A N 1
ATOM 742 C CA . GLY A 1 99 ? 9.194 -3.672 -10.368 1.00 92.25 99 GLY A CA 1
ATOM 743 C C . GLY A 1 99 ? 9.516 -4.312 -9.027 1.00 92.25 99 GLY A C 1
ATOM 744 O O . GLY A 1 99 ? 8.803 -5.192 -8.575 1.00 92.25 99 GLY A O 1
ATOM 745 N N . ASP A 1 100 ? 10.625 -3.905 -8.415 1.00 95.31 100 ASP A N 1
ATOM 746 C CA . ASP A 1 100 ? 10.946 -4.295 -7.040 1.00 95.31 100 ASP A CA 1
ATOM 747 C C . ASP A 1 100 ? 10.181 -3.364 -6.079 1.00 95.31 100 ASP A C 1
ATOM 749 O O . ASP A 1 100 ? 10.647 -2.256 -5.776 1.00 95.31 100 ASP A O 1
ATOM 753 N N . ASP A 1 101 ? 9.002 -3.787 -5.620 1.00 96.06 101 ASP A N 1
ATOM 754 C CA . ASP A 1 101 ? 8.093 -2.942 -4.848 1.00 96.06 101 ASP A CA 1
ATOM 755 C C . ASP A 1 101 ? 8.345 -3.026 -3.340 1.00 96.06 101 ASP A C 1
ATOM 757 O O . ASP A 1 101 ? 8.707 -4.057 -2.774 1.00 96.06 101 ASP A O 1
ATOM 761 N N . THR A 1 102 ? 8.103 -1.924 -2.632 1.00 96.81 102 THR A N 1
ATOM 762 C CA . THR A 1 102 ? 8.081 -1.881 -1.166 1.00 96.81 102 THR A CA 1
ATOM 763 C C . THR A 1 102 ? 6.682 -1.541 -0.684 1.00 96.81 102 THR A C 1
ATOM 765 O O . THR A 1 102 ? 6.217 -0.411 -0.829 1.00 96.81 102 THR A O 1
ATOM 768 N N . ILE A 1 103 ? 6.015 -2.504 -0.052 1.00 96.81 103 ILE A N 1
ATOM 769 C CA . ILE A 1 103 ? 4.640 -2.366 0.428 1.00 96.81 103 ILE A CA 1
ATOM 770 C C . ILE A 1 103 ? 4.632 -2.448 1.950 1.00 96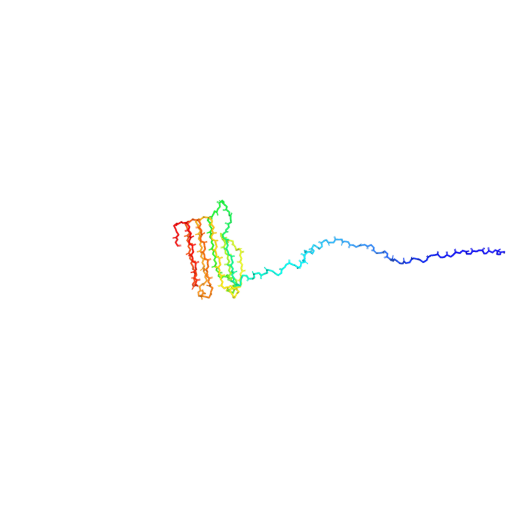.81 103 ILE A C 1
ATOM 772 O O . ILE A 1 103 ? 5.100 -3.419 2.534 1.00 96.81 103 ILE A O 1
ATOM 776 N N . THR A 1 104 ? 4.087 -1.435 2.621 1.00 97.19 104 THR A N 1
ATOM 777 C CA . THR A 1 104 ? 3.992 -1.396 4.086 1.00 97.19 104 THR A CA 1
ATOM 778 C C . THR A 1 104 ? 2.606 -0.967 4.546 1.00 97.19 104 THR A C 1
ATOM 780 O O . THR A 1 104 ? 2.107 0.096 4.167 1.00 97.19 104 THR A O 1
ATOM 783 N N . ILE A 1 105 ? 2.000 -1.759 5.430 1.00 96.06 105 ILE A N 1
ATOM 784 C CA . ILE A 1 105 ? 0.741 -1.421 6.102 1.00 96.06 105 ILE A CA 1
ATOM 785 C C . ILE A 1 105 ? 1.030 -1.090 7.568 1.00 96.06 105 ILE A C 1
ATOM 787 O O . ILE A 1 105 ? 1.141 -1.963 8.421 1.00 96.06 105 ILE A O 1
ATOM 791 N N . ASN A 1 106 ? 1.115 0.201 7.879 1.00 95.38 106 ASN A N 1
ATOM 792 C CA . ASN A 1 106 ? 1.411 0.718 9.210 1.00 95.38 106 ASN A CA 1
ATOM 793 C C . ASN A 1 106 ? 0.139 1.219 9.918 1.00 95.38 106 ASN A C 1
ATOM 795 O O . ASN A 1 106 ? -0.109 2.422 10.044 1.00 95.38 106 ASN A O 1
ATOM 799 N N . ILE A 1 107 ? -0.693 0.280 10.375 1.00 93.56 107 ILE A N 1
ATOM 800 C CA . ILE A 1 107 ? -1.941 0.570 11.101 1.00 93.56 107 ILE A CA 1
ATOM 801 C C . ILE A 1 107 ? -1.939 -0.186 12.442 1.00 93.56 107 ILE A C 1
ATOM 803 O O . ILE A 1 107 ? -2.708 -1.135 12.622 1.00 93.56 107 ILE A O 1
ATOM 807 N N . PRO A 1 108 ? -1.085 0.214 13.403 1.00 93.31 108 PRO A N 1
ATOM 808 C CA . PRO A 1 108 ? -0.878 -0.552 14.626 1.00 93.31 108 PRO A CA 1
ATOM 809 C C . PRO A 1 108 ? -2.167 -0.683 15.444 1.00 93.31 108 PRO A C 1
ATOM 811 O O . PRO A 1 108 ? -2.967 0.260 15.555 1.00 93.31 108 PRO A O 1
ATOM 814 N N . GLY A 1 109 ? -2.372 -1.866 16.014 1.00 91.19 109 GLY A N 1
ATOM 815 C CA . GLY A 1 109 ? -3.540 -2.245 16.804 1.00 91.19 109 GLY A CA 1
ATOM 816 C C . GLY A 1 109 ? -4.807 -2.515 15.987 1.00 91.19 109 GLY A C 1
ATOM 817 O O . GL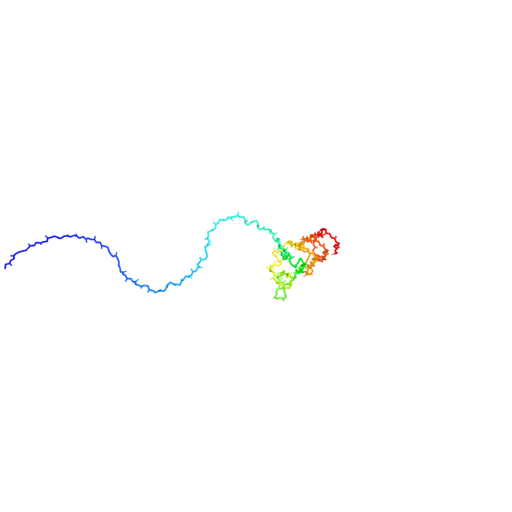Y A 1 109 ? -5.851 -2.800 16.577 1.00 91.19 109 GLY A O 1
ATOM 818 N N . ASN A 1 110 ? -4.764 -2.423 14.651 1.00 91.38 110 ASN A N 1
ATOM 819 C CA . ASN A 1 110 ? -5.913 -2.760 13.816 1.00 91.38 110 ASN A CA 1
ATOM 820 C C . ASN A 1 110 ? -5.856 -4.219 13.357 1.00 91.38 110 ASN A C 1
ATOM 822 O O . ASN A 1 110 ? -5.272 -4.547 12.332 1.00 91.38 110 ASN A O 1
ATOM 826 N N . THR A 1 111 ? -6.559 -5.075 14.094 1.00 92.38 111 THR A N 1
ATOM 827 C CA . THR A 1 111 ? -6.731 -6.496 13.756 1.00 92.38 111 THR A CA 1
ATOM 828 C C . THR A 1 111 ? -8.015 -6.776 12.961 1.00 92.38 111 THR A C 1
ATOM 830 O O . THR A 1 111 ? -8.260 -7.898 12.519 1.00 92.38 111 THR A O 1
ATOM 833 N N . ARG A 1 112 ? -8.880 -5.763 12.792 1.00 93.62 112 ARG A N 1
ATOM 834 C CA . ARG A 1 112 ? -10.206 -5.891 12.161 1.00 93.62 112 ARG A CA 1
ATOM 835 C C . ARG A 1 112 ? -10.121 -5.861 10.638 1.00 93.62 112 ARG A C 1
ATOM 837 O O . ARG A 1 112 ? -10.938 -6.494 9.968 1.00 93.62 112 ARG A O 1
ATOM 844 N N . ILE A 1 113 ? -9.216 -5.050 10.102 1.00 93.19 113 ILE A N 1
ATOM 845 C CA . ILE A 1 113 ? -9.038 -4.884 8.665 1.00 93.19 113 ILE A CA 1
ATOM 846 C C . ILE A 1 113 ? -8.235 -6.069 8.142 1.00 93.19 113 ILE A C 1
ATOM 848 O O . ILE A 1 113 ? -7.174 -6.393 8.661 1.00 93.19 113 ILE A O 1
ATOM 852 N N . LYS A 1 114 ? -8.764 -6.718 7.110 1.00 94.69 114 LYS A N 1
ATOM 853 C CA . LYS A 1 114 ? -8.038 -7.744 6.365 1.00 94.69 114 LYS A CA 1
ATOM 854 C C . LYS A 1 114 ? -7.212 -7.093 5.274 1.00 94.69 114 LYS A C 1
ATOM 856 O O . LYS A 1 114 ? -7.627 -6.064 4.737 1.00 94.69 114 LYS A O 1
ATOM 861 N N . THR A 1 115 ? -6.112 -7.709 4.880 1.00 94.75 115 THR A N 1
ATOM 862 C CA . THR A 1 115 ? -5.322 -7.209 3.756 1.00 94.75 115 THR A CA 1
ATOM 863 C C . THR A 1 115 ? -5.121 -8.296 2.711 1.00 94.75 115 THR A C 1
ATOM 865 O O . THR A 1 115 ? -5.088 -9.490 3.009 1.00 94.75 115 THR A O 1
ATOM 868 N N . GLN A 1 116 ? -5.093 -7.882 1.452 1.00 95.44 116 GLN A N 1
ATOM 869 C CA . GLN A 1 116 ? -4.792 -8.719 0.303 1.00 95.44 116 GLN A CA 1
ATOM 870 C C . GLN A 1 116 ? -3.710 -8.002 -0.483 1.00 95.44 116 GLN A C 1
ATOM 872 O O . GLN A 1 116 ? -3.997 -6.979 -1.101 1.00 95.44 116 GLN A O 1
ATOM 877 N N . ILE A 1 117 ? -2.485 -8.503 -0.424 1.00 95.88 117 ILE A N 1
ATOM 878 C CA . ILE A 1 117 ? -1.328 -7.858 -1.035 1.00 95.88 117 ILE A CA 1
ATOM 879 C C . ILE A 1 117 ? -0.820 -8.753 -2.157 1.00 95.88 117 ILE A C 1
ATOM 881 O O . ILE A 1 117 ? -0.634 -9.952 -1.959 1.00 95.88 117 ILE A O 1
ATOM 885 N N . TYR A 1 118 ? -0.630 -8.161 -3.329 1.00 95.38 118 TYR A N 1
ATOM 886 C CA . TYR A 1 118 ? -0.066 -8.799 -4.508 1.00 95.38 118 TYR A CA 1
ATOM 887 C C . TYR A 1 118 ? 1.156 -7.986 -4.926 1.00 95.38 118 TYR A C 1
ATOM 889 O O . TYR A 1 118 ? 0.961 -6.856 -5.361 1.00 95.38 118 TYR A O 1
ATOM 897 N N . GLY A 1 119 ? 2.368 -8.515 -4.775 1.00 92.00 119 GLY A N 1
ATOM 898 C CA . GLY A 1 119 ? 3.578 -7.857 -5.285 1.00 92.00 119 GLY A CA 1
ATOM 899 C C . GLY A 1 119 ? 3.612 -7.887 -6.818 1.00 92.00 119 GLY A C 1
ATOM 900 O O . GLY A 1 119 ? 3.556 -6.858 -7.480 1.00 92.00 119 GLY A O 1
ATOM 901 N N . ASN A 1 120 ? 3.369 -9.080 -7.362 1.00 92.69 120 ASN A N 1
ATOM 902 C CA . ASN A 1 120 ? 3.497 -9.477 -8.761 1.00 92.69 120 ASN A CA 1
ATOM 903 C C . ASN A 1 120 ? 4.961 -9.648 -9.189 1.00 92.69 120 ASN A C 1
ATOM 905 O O . ASN A 1 120 ? 5.598 -10.566 -8.697 1.00 92.69 120 ASN A O 1
ATOM 909 N N . VAL A 1 121 ? 5.418 -8.968 -10.244 1.00 92.31 121 VAL A N 1
ATOM 910 C CA . VAL A 1 121 ? 6.686 -9.306 -10.908 1.00 92.31 121 VAL A CA 1
ATOM 911 C C . VAL A 1 121 ? 7.785 -8.400 -10.386 1.00 92.31 121 VAL A C 1
ATOM 913 O O . VAL A 1 121 ? 7.763 -7.215 -10.694 1.00 92.31 121 VAL A O 1
ATOM 916 N N . GLY A 1 122 ? 8.802 -8.988 -9.766 1.00 92.56 122 GLY A N 1
ATOM 917 C CA . GLY A 1 122 ? 9.950 -8.274 -9.210 1.00 92.56 122 GLY A CA 1
ATOM 918 C C . GLY A 1 122 ? 10.332 -8.852 -7.856 1.00 92.56 122 GLY A C 1
ATOM 919 O O . GLY A 1 122 ? 9.770 -9.856 -7.448 1.00 92.56 122 GLY A O 1
ATOM 920 N N . ASN A 1 123 ? 11.354 -8.307 -7.201 1.00 95.00 123 ASN A N 1
ATOM 921 C CA . ASN A 1 123 ? 11.757 -8.737 -5.862 1.00 95.00 123 ASN A CA 1
ATOM 922 C C . ASN A 1 123 ? 11.117 -7.810 -4.832 1.00 95.00 123 ASN A C 1
ATOM 924 O O . ASN A 1 123 ? 11.690 -6.781 -4.462 1.00 95.00 123 ASN A O 1
ATOM 928 N N . ASP A 1 124 ? 9.938 -8.195 -4.364 1.00 96.25 124 ASP A N 1
ATOM 929 C CA . ASP A 1 124 ? 9.123 -7.324 -3.529 1.00 96.25 124 ASP A CA 1
ATOM 930 C C . ASP A 1 124 ? 9.496 -7.439 -2.047 1.00 96.25 124 ASP A C 1
ATOM 932 O O . ASP A 1 124 ? 9.902 -8.491 -1.549 1.00 96.25 124 ASP A O 1
ATOM 936 N N . THR A 1 125 ? 9.341 -6.344 -1.307 1.00 96.44 125 THR A N 1
ATOM 937 C CA . THR A 1 125 ? 9.416 -6.315 0.159 1.00 96.44 125 THR A CA 1
ATOM 938 C C . THR A 1 125 ? 8.051 -5.946 0.719 1.00 96.44 125 THR A C 1
ATOM 940 O O . THR A 1 125 ? 7.578 -4.822 0.531 1.00 96.44 125 THR A O 1
ATOM 943 N N . ILE A 1 126 ? 7.406 -6.881 1.420 1.00 95.38 126 ILE A N 1
ATOM 944 C CA . ILE A 1 126 ? 6.016 -6.739 1.852 1.00 95.38 126 ILE A CA 1
ATOM 945 C C . ILE A 1 126 ? 5.899 -6.870 3.371 1.00 95.38 126 ILE A C 1
ATOM 947 O O . ILE A 1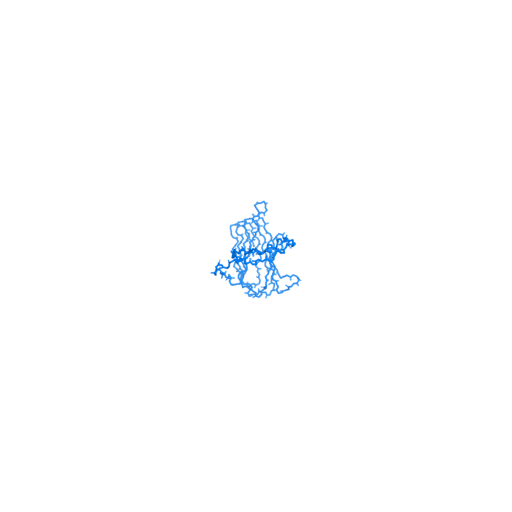 126 ? 5.989 -7.945 3.959 1.00 95.38 126 ILE A O 1
ATOM 951 N N . HIS A 1 127 ? 5.567 -5.754 4.010 1.00 95.31 127 HIS A N 1
ATOM 952 C CA . HIS A 1 127 ? 5.220 -5.688 5.421 1.00 95.31 127 HIS A CA 1
ATOM 953 C C . HIS A 1 127 ? 3.700 -5.587 5.589 1.00 95.31 127 HIS A C 1
ATOM 955 O O . HIS A 1 127 ? 3.093 -4.530 5.376 1.00 95.31 127 HIS A O 1
ATOM 961 N N . GLY A 1 128 ? 3.099 -6.713 5.978 1.00 92.50 128 GLY A N 1
ATOM 962 C CA . GLY A 1 128 ? 1.698 -6.801 6.386 1.00 92.50 128 GLY A CA 1
ATOM 963 C C . GLY A 1 128 ? 1.373 -5.961 7.626 1.00 92.50 128 GLY A C 1
ATOM 964 O O . GLY A 1 128 ? 2.262 -5.423 8.289 1.00 92.50 128 GLY A O 1
ATOM 965 N N . GLY A 1 129 ? 0.081 -5.830 7.914 1.00 91.88 129 GLY A N 1
ATOM 966 C CA . GLY A 1 129 ? -0.397 -5.131 9.103 1.00 91.88 129 GLY A CA 1
ATOM 967 C C . GLY A 1 129 ? -0.610 -6.085 10.280 1.00 91.88 129 GLY A C 1
ATOM 968 O O . GLY A 1 129 ? -0.362 -7.281 10.203 1.00 91.88 129 GLY A O 1
ATOM 969 N N . ASP A 1 130 ? -1.176 -5.574 11.373 1.00 89.94 130 ASP A N 1
ATOM 970 C CA . ASP A 1 130 ? -1.568 -6.407 12.527 1.00 89.94 130 ASP A CA 1
ATOM 971 C C . ASP A 1 130 ? -2.837 -7.254 12.255 1.00 89.94 130 ASP A C 1
ATOM 973 O O . ASP A 1 130 ? -3.329 -7.980 13.124 1.00 89.94 130 ASP A O 1
ATOM 977 N N . GLY A 1 131 ? -3.422 -7.104 11.065 1.00 90.19 131 GLY A N 1
ATOM 978 C CA . GLY A 1 131 ? -4.653 -7.742 10.625 1.00 90.19 131 GLY A CA 1
ATOM 979 C C . GLY A 1 131 ? -4.465 -9.153 10.075 1.00 90.19 131 GLY A C 1
ATOM 980 O O . GLY A 1 131 ? -3.391 -9.743 10.098 1.00 90.19 131 GLY A O 1
ATOM 981 N N . SER A 1 132 ? -5.562 -9.729 9.574 1.00 92.62 132 SER A N 1
ATOM 982 C CA . SER A 1 132 ? -5.465 -10.960 8.783 1.00 92.62 132 SER A CA 1
ATOM 983 C C . SER A 1 132 ? -5.012 -10.623 7.369 1.00 92.62 132 SER A C 1
ATOM 985 O O . SER A 1 132 ? -5.799 -10.081 6.584 1.00 92.62 132 SER A O 1
ATOM 987 N N . ASP A 1 133 ? -3.784 -11.002 7.046 1.00 94.19 133 ASP A N 1
ATOM 988 C CA . ASP A 1 133 ? -3.153 -10.680 5.775 1.00 94.19 133 ASP A CA 1
ATOM 989 C C . ASP A 1 133 ? -3.096 -11.896 4.847 1.00 94.19 133 ASP A C 1
ATOM 991 O O . ASP A 1 133 ? -2.807 -13.020 5.254 1.00 94.19 133 ASP A O 1
ATOM 995 N N . SER A 1 134 ? -3.385 -11.660 3.572 1.00 95.56 134 SER A N 1
ATOM 996 C CA . SER A 1 134 ? -3.197 -12.605 2.477 1.00 95.56 134 SER A CA 1
ATOM 997 C C . SER A 1 134 ? -2.187 -11.998 1.518 1.00 95.56 134 SER A C 1
ATOM 999 O O . SER A 1 134 ? -2.548 -11.141 0.712 1.00 95.56 134 SER A O 1
ATOM 1001 N N . ILE A 1 135 ? -0.936 -12.439 1.603 1.00 94.62 135 ILE A N 1
ATOM 1002 C CA . ILE A 1 135 ? 0.173 -11.899 0.815 1.00 94.62 135 ILE A CA 1
ATOM 1003 C C . ILE A 1 135 ? 0.549 -12.903 -0.273 1.00 94.62 135 ILE A C 1
ATOM 1005 O O . ILE A 1 135 ? 0.741 -14.087 -0.002 1.00 94.62 135 ILE A O 1
ATOM 1009 N N . ASN A 1 136 ? 0.637 -12.419 -1.505 1.00 94.88 136 ASN A N 1
ATOM 1010 C CA . ASN A 1 136 ? 1.187 -13.128 -2.647 1.00 94.88 136 ASN A CA 1
ATOM 1011 C C . ASN A 1 136 ? 2.313 -12.267 -3.226 1.00 94.88 136 ASN A C 1
ATOM 1013 O O . ASN A 1 136 ? 2.019 -11.246 -3.842 1.00 94.88 136 ASN A O 1
ATOM 1017 N N . GLY A 1 137 ? 3.567 -12.661 -2.991 1.00 88.25 137 GLY A N 1
ATOM 1018 C CA . GLY A 1 137 ? 4.740 -11.976 -3.548 1.00 88.25 137 GLY A CA 1
ATOM 1019 C C . GLY A 1 137 ? 4.686 -11.986 -5.071 1.00 88.25 137 GLY A C 1
ATOM 1020 O O . GLY A 1 137 ? 4.527 -10.945 -5.679 1.00 88.25 137 GLY A O 1
ATOM 1021 N N . GLY A 1 138 ? 4.555 -13.170 -5.666 1.00 91.06 138 GLY A N 1
ATOM 1022 C CA . GLY A 1 138 ? 4.481 -13.339 -7.113 1.00 91.06 138 GLY A CA 1
ATOM 1023 C C . GLY A 1 138 ? 5.794 -13.912 -7.643 1.00 91.06 138 GLY A C 1
ATOM 1024 O O . GLY A 1 138 ? 6.470 -14.651 -6.925 1.00 91.06 138 GLY A O 1
ATOM 1025 N N . PRO A 1 139 ? 6.110 -13.732 -8.935 1.00 85.19 139 PRO A N 1
ATOM 1026 C CA . PRO A 1 139 ? 7.401 -14.141 -9.472 1.00 85.19 139 PRO A CA 1
ATOM 1027 C C . PRO A 1 139 ? 8.541 -13.218 -9.010 1.00 85.19 139 PRO A C 1
ATOM 1029 O O . PRO A 1 139 ? 8.610 -12.074 -9.446 1.00 85.19 139 PRO A O 1
ATOM 1032 N N . GLY A 1 140 ? 9.501 -13.765 -8.262 1.00 86.88 140 GLY A N 1
ATOM 1033 C CA . GLY A 1 140 ? 10.685 -13.030 -7.811 1.00 86.88 140 GLY A CA 1
ATOM 1034 C C . GLY A 1 140 ? 11.297 -13.609 -6.540 1.00 86.88 140 GLY A C 1
ATOM 1035 O O . GLY A 1 140 ? 10.913 -14.695 -6.101 1.00 86.88 140 GLY A O 1
ATOM 1036 N N . ASN A 1 141 ? 12.294 -12.919 -5.975 1.00 88.56 141 ASN A N 1
ATOM 1037 C CA . ASN A 1 141 ? 12.838 -13.237 -4.652 1.00 88.56 141 ASN A CA 1
ATOM 1038 C C . ASN A 1 141 ? 12.270 -12.270 -3.605 1.00 88.56 141 ASN A C 1
ATOM 1040 O O . ASN A 1 141 ? 12.932 -11.301 -3.227 1.00 88.56 141 ASN A O 1
ATOM 1044 N N . ASP A 1 142 ? 11.068 -12.573 -3.129 1.00 85.62 142 ASP A N 1
ATOM 1045 C CA . ASP A 1 142 ? 10.295 -11.682 -2.258 1.00 85.62 142 ASP A CA 1
ATOM 1046 C C . ASP A 1 142 ? 10.621 -11.874 -0.771 1.00 85.62 142 ASP A C 1
ATOM 1048 O O . ASP A 1 142 ? 11.082 -12.945 -0.348 1.00 85.62 142 ASP A O 1
ATOM 1052 N N . LYS A 1 143 ? 10.374 -10.837 0.036 1.00 79.19 143 LYS A N 1
ATOM 1053 C CA . LYS A 1 143 ? 10.617 -10.829 1.487 1.00 79.19 143 LYS A CA 1
ATOM 1054 C C . LYS A 1 143 ? 9.470 -10.244 2.294 1.00 79.19 143 LYS A C 1
ATOM 1056 O O . LYS A 1 143 ? 8.882 -9.232 1.857 1.00 79.19 143 LYS A O 1
#

Sequence (143 aa):
MPPMRKPASRTTRRPVSRKSPGFQPHLEPLEPRLALAVSQSYGTWSITGDADPAHPNDTILVDRSPTNAAHLRATINGVVVGTILESKVKTIRIVGGAGDDTITINIPGNTRIKTQIYGNVGNDTIHGGDGSDSINGGPGNDK

Radius of gyration: 31.62 Å; chains: 1; bounding box: 83×82×62 Å

pLDDT: mean 78.94, std 21.71, range [36.25, 97.19]

Foldseek 3Di:
DDDDDDDDDDDDDDDDDDDDDDDDPPPPDDDDDDDPPPPVVQQEAEEEADPDPVALEWEWEWEQDPVGNQKIFIAIPNHTPDIDGPVRHQEYEYERGAEAYEHAYYYPPDQRYEYEYEDAHEAYEYHDYNYHYHYDNHPYNYD